Protein AF-A0A8J7D991-F1 (afdb_monomer)

pLDDT: mean 86.07, std 15.9, range [40.84, 97.44]

Solvent-accessible surface area (back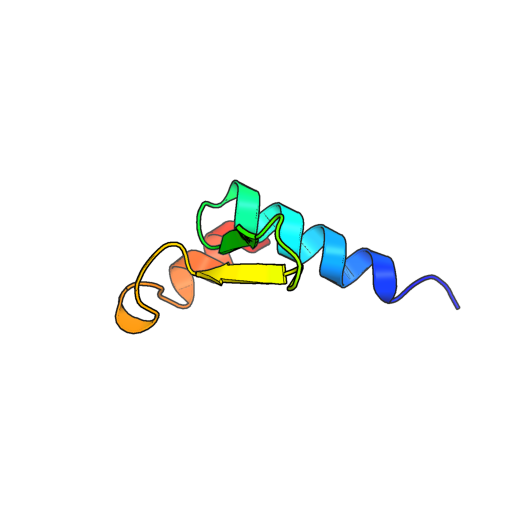bone atoms only — not comparable to full-atom values): 3235 Å² total; per-residue (Å²): 136,87,65,75,68,64,54,55,59,50,50,55,49,37,34,37,74,59,65,50,32,44,78,46,93,55,101,74,64,49,72,45,64,72,60,62,70,95,78,59,51,70,67,59,53,49,58,35,74,79,105

Foldseek 3Di:
DDDPPVVVVVLVVLCVVLQQWDFDPDPPTDIDGNDDPVPCDPVSSCVSPVD

Radius of gyration: 12.25 Å; Cα contacts (8 Å, |Δi|>4): 38; chains: 1; bounding box: 31×25×34 Å

Structure (mmCIF, N/CA/C/O backbone):
data_AF-A0A8J7D991-F1
#
_entry.id   AF-A0A8J7D991-F1
#
loop_
_atom_site.group_PDB
_atom_site.id
_atom_site.type_symbol
_atom_site.label_atom_id
_atom_site.label_alt_id
_atom_site.label_comp_id
_atom_site.label_asym_id
_atom_site.label_entity_id
_atom_site.label_seq_id
_atom_site.pdbx_PDB_ins_code
_atom_site.Cartn_x
_atom_site.Cartn_y
_atom_site.Cartn_z
_atom_site.occupancy
_atom_site.B_iso_or_equiv
_atom_site.auth_seq_id
_atom_site.auth_comp_id
_atom_site.auth_asym_id
_atom_site.auth_atom_id
_atom_site.pdbx_PDB_model_num
ATOM 1 N N . MET A 1 1 ? -6.106 -15.642 -25.017 1.00 40.84 1 MET A N 1
ATOM 2 C CA . MET A 1 1 ? -5.400 -15.149 -23.813 1.00 40.84 1 MET A CA 1
ATOM 3 C C . MET A 1 1 ? -5.481 -13.629 -23.796 1.00 40.84 1 MET A C 1
ATOM 5 O O . MET A 1 1 ? -4.696 -12.987 -24.476 1.00 40.84 1 MET A O 1
ATOM 9 N N . GLN A 1 2 ? -6.461 -13.044 -23.102 1.00 43.41 2 GLN A N 1
ATOM 10 C CA . GLN A 1 2 ? -6.537 -11.590 -22.913 1.00 43.41 2 GLN A CA 1
ATOM 11 C C . GLN A 1 2 ? -5.976 -11.224 -21.529 1.00 43.41 2 GLN A C 1
ATOM 13 O O . GLN A 1 2 ? -6.601 -11.474 -20.506 1.00 43.41 2 GLN A O 1
ATOM 18 N N . ASN A 1 3 ? -4.766 -10.660 -21.558 1.00 43.78 3 ASN A N 1
ATOM 19 C CA . ASN A 1 3 ? -4.256 -9.559 -20.733 1.00 43.78 3 ASN A CA 1
ATOM 20 C C . ASN A 1 3 ? -4.357 -9.630 -19.199 1.00 43.78 3 ASN A C 1
ATOM 22 O O . ASN A 1 3 ? -5.148 -8.928 -18.573 1.00 43.78 3 ASN A O 1
ATOM 26 N N . THR A 1 4 ? -3.402 -10.318 -18.575 1.00 52.84 4 THR A N 1
ATOM 27 C CA . THR A 1 4 ? -3.102 -10.182 -17.138 1.00 52.84 4 THR A CA 1
ATOM 28 C C . THR A 1 4 ? -2.560 -8.784 -16.770 1.00 52.84 4 THR A C 1
ATOM 30 O O . THR A 1 4 ? -2.805 -8.310 -15.664 1.00 52.84 4 THR A O 1
ATOM 33 N N . PHE A 1 5 ? -1.887 -8.081 -17.694 1.00 52.41 5 PHE A N 1
ATOM 34 C CA . PHE A 1 5 ? -1.281 -6.757 -17.455 1.00 52.41 5 PHE A CA 1
ATOM 35 C C . PHE A 1 5 ? -2.297 -5.636 -17.163 1.00 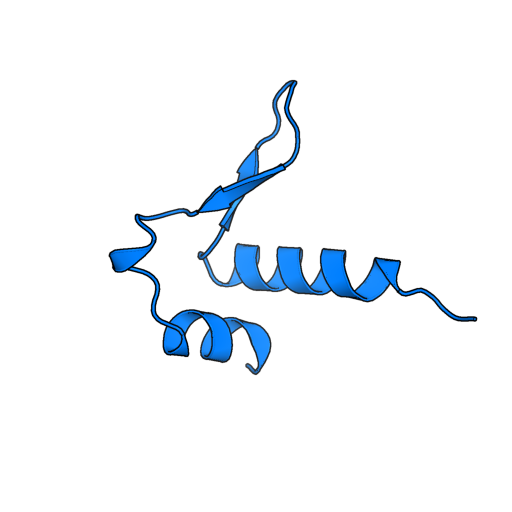52.41 5 PHE A C 1
ATOM 37 O O . PHE A 1 5 ? -2.017 -4.760 -16.352 1.00 52.41 5 PHE A O 1
ATOM 44 N N . LEU A 1 6 ? -3.521 -5.713 -17.706 1.00 56.41 6 LEU A N 1
ATOM 45 C CA . LEU A 1 6 ? -4.582 -4.725 -17.445 1.00 56.41 6 LEU A CA 1
ATOM 46 C C . LEU A 1 6 ? -5.051 -4.709 -15.977 1.00 56.41 6 LEU A C 1
ATOM 48 O O . LEU A 1 6 ? -5.652 -3.732 -15.535 1.00 56.41 6 LEU A O 1
ATOM 52 N N . ARG A 1 7 ? -4.786 -5.774 -15.206 1.00 77.25 7 ARG A N 1
ATOM 53 C CA . ARG A 1 7 ? -5.262 -5.899 -13.819 1.00 77.25 7 ARG A CA 1
ATOM 54 C C . ARG A 1 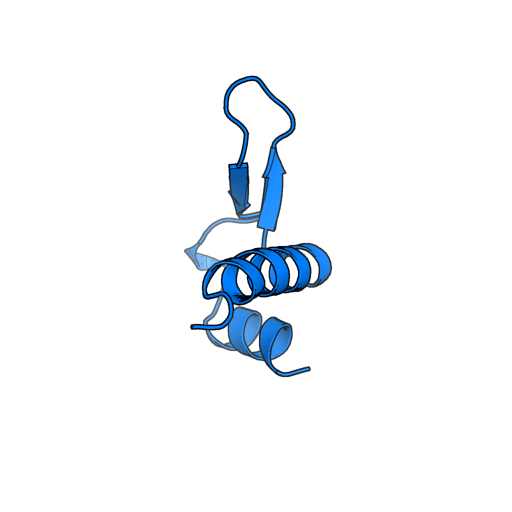7 ? -4.415 -5.118 -12.824 1.00 77.25 7 ARG A C 1
ATOM 56 O O . ARG A 1 7 ? -4.970 -4.494 -11.923 1.00 77.25 7 ARG A O 1
ATOM 63 N N . LEU A 1 8 ? -3.091 -5.146 -12.980 1.00 89.50 8 LEU A N 1
ATOM 64 C CA . LEU A 1 8 ? -2.200 -4.492 -12.026 1.00 89.50 8 LEU A CA 1
ATOM 65 C C . LEU A 1 8 ? -2.210 -2.974 -12.211 1.00 89.50 8 LEU A C 1
ATOM 67 O O . LEU A 1 8 ? -2.351 -2.258 -11.228 1.00 89.50 8 LEU A O 1
ATOM 71 N N . ASP A 1 9 ? -2.154 -2.480 -13.448 1.00 89.88 9 ASP A N 1
ATOM 72 C CA . ASP A 1 9 ? -2.176 -1.035 -13.710 1.00 89.88 9 ASP A CA 1
ATOM 73 C C . ASP A 1 9 ? -3.479 -0.387 -13.236 1.00 89.88 9 ASP A C 1
ATOM 75 O O . ASP A 1 9 ? -3.464 0.700 -12.651 1.00 89.88 9 ASP A O 1
ATOM 79 N N . HIS A 1 10 ? -4.608 -1.078 -13.431 1.00 90.75 10 HIS A N 1
ATOM 80 C CA . HIS A 1 10 ? -5.894 -0.636 -12.905 1.00 90.75 10 HIS A CA 1
ATOM 81 C C . HIS A 1 10 ? -5.876 -0.595 -11.375 1.00 90.75 10 HIS A C 1
ATOM 83 O O . HIS A 1 10 ? -6.190 0.440 -10.793 1.00 90.75 10 HIS A O 1
ATOM 89 N N . LEU A 1 11 ? -5.420 -1.670 -10.722 1.00 91.94 11 LEU A N 1
ATOM 90 C CA . LEU A 1 11 ? -5.310 -1.727 -9.264 1.00 91.94 11 LEU A CA 1
ATOM 91 C C . LEU A 1 11 ? -4.394 -0.624 -8.712 1.00 91.94 11 LEU A C 1
ATOM 93 O O . LEU A 1 11 ? -4.766 0.074 -7.774 1.00 91.94 11 LEU A O 1
ATOM 97 N N . LEU A 1 12 ? -3.220 -0.415 -9.305 1.00 93.44 12 LEU A N 1
ATOM 98 C CA . LEU A 1 12 ? -2.272 0.615 -8.877 1.00 93.44 12 LEU A CA 1
ATOM 99 C C . LEU A 1 12 ? -2.832 2.025 -9.097 1.00 93.44 12 LEU A C 1
ATOM 101 O O . LEU A 1 12 ? -2.631 2.909 -8.261 1.00 93.44 12 LEU A O 1
ATOM 105 N N . LYS A 1 13 ? -3.583 2.252 -10.181 1.00 92.69 13 LYS A N 1
ATOM 106 C CA . LYS A 1 13 ? -4.302 3.514 -10.393 1.00 92.69 13 LYS A CA 1
ATOM 107 C C . LYS A 1 13 ? -5.362 3.727 -9.314 1.00 92.69 13 LYS A C 1
ATOM 109 O O . LYS A 1 13 ? -5.397 4.810 -8.733 1.00 92.69 13 LYS A O 1
ATOM 114 N N . THR A 1 14 ? -6.160 2.707 -9.016 1.00 94.44 14 THR A N 1
ATOM 115 C CA . THR A 1 14 ? -7.193 2.734 -7.977 1.00 94.44 14 THR A CA 1
ATOM 116 C C . THR A 1 14 ? -6.601 3.028 -6.597 1.00 94.44 14 THR A C 1
ATOM 118 O O . THR A 1 14 ? -7.026 3.969 -5.933 1.00 94.44 14 THR A O 1
ATOM 121 N N . LEU A 1 15 ? -5.539 2.324 -6.197 1.00 95.56 15 LEU A N 1
ATOM 122 C CA . LEU A 1 15 ? -4.848 2.553 -4.921 1.00 95.56 15 LEU A CA 1
ATOM 123 C C . LEU A 1 15 ? -4.195 3.942 -4.839 1.00 95.56 15 LEU A C 1
ATOM 125 O O . LEU A 1 15 ? -4.137 4.539 -3.761 1.00 95.56 15 LEU A O 1
ATOM 129 N N . ARG A 1 16 ? -3.710 4.478 -5.967 1.00 95.25 16 ARG A N 1
ATOM 130 C CA . ARG A 1 16 ? -3.170 5.842 -6.036 1.00 95.25 16 ARG A CA 1
ATOM 131 C C . ARG A 1 16 ? -4.273 6.885 -5.873 1.00 95.25 16 ARG A C 1
ATOM 133 O O . ARG A 1 16 ? -4.104 7.828 -5.109 1.00 95.25 16 ARG A O 1
ATOM 140 N N . CYS A 1 17 ? -5.400 6.709 -6.560 1.00 94.12 17 CYS A N 1
ATOM 141 C CA . CYS A 1 17 ? -6.571 7.577 -6.421 1.00 94.12 17 CYS A CA 1
ATOM 142 C C . CYS A 1 17 ? -7.157 7.523 -5.002 1.00 94.12 17 CYS A C 1
ATOM 144 O O . CYS A 1 17 ? -7.535 8.559 -4.466 1.00 94.12 17 CYS A O 1
ATOM 146 N N . GLY A 1 18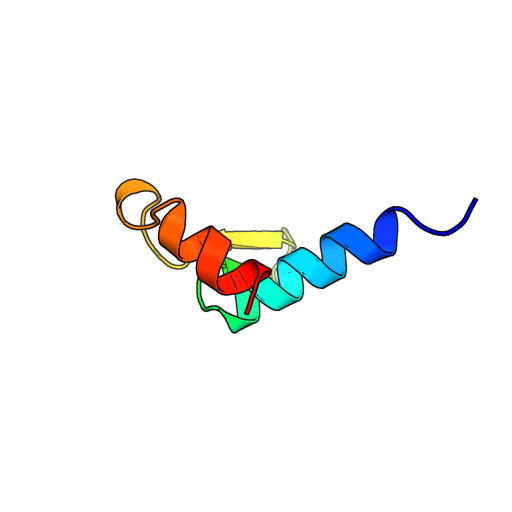 ? -7.143 6.349 -4.366 1.00 94.50 18 GLY A N 1
ATOM 147 C CA . GLY A 1 18 ? -7.534 6.153 -2.969 1.00 94.50 18 GLY A CA 1
ATOM 148 C C . GLY A 1 18 ? -6.529 6.676 -1.934 1.00 94.50 18 GLY A C 1
ATOM 149 O O . GLY A 1 18 ? -6.749 6.528 -0.733 1.00 94.50 18 GLY A O 1
ATOM 150 N N . GLY A 1 19 ? -5.412 7.276 -2.365 1.00 95.75 19 GLY A N 1
ATOM 151 C CA . GLY A 1 19 ? -4.423 7.863 -1.462 1.00 95.75 19 GLY A CA 1
ATOM 152 C C . GLY A 1 19 ? -3.751 6.836 -0.550 1.00 95.75 19 GLY A C 1
ATOM 153 O O . GLY A 1 19 ? -3.504 7.125 0.625 1.00 95.75 19 GLY A O 1
ATOM 154 N N . LEU A 1 20 ? -3.498 5.627 -1.063 1.00 96.94 20 LEU A N 1
ATOM 155 C CA . LEU A 1 20 ? -2.736 4.577 -0.374 1.00 96.94 20 LEU A CA 1
ATOM 156 C C . LEU A 1 20 ? -1.302 4.470 -0.888 1.00 96.94 20 LEU A C 1
ATOM 158 O O . LEU A 1 20 ? -0.391 4.176 -0.111 1.00 96.94 20 LEU A O 1
ATOM 162 N N . ILE A 1 21 ? -1.100 4.762 -2.172 1.00 96.38 21 ILE A N 1
ATOM 163 C CA . ILE A 1 21 ? 0.217 4.778 -2.805 1.00 96.38 21 ILE A CA 1
ATOM 164 C C . ILE A 1 21 ? 0.428 6.062 -3.603 1.00 96.38 21 ILE A C 1
ATOM 166 O O . ILE A 1 21 ? -0.523 6.686 -4.067 1.00 96.38 21 ILE A O 1
ATOM 170 N N . GLN A 1 22 ? 1.684 6.425 -3.820 1.00 95.50 22 GLN A N 1
ATOM 171 C CA . GLN A 1 22 ? 2.082 7.497 -4.730 1.00 95.50 22 GLN A CA 1
ATOM 172 C C . GLN A 1 22 ? 3.103 6.973 -5.737 1.00 95.50 22 GLN A C 1
ATOM 174 O O . GLN A 1 22 ? 3.883 6.075 -5.420 1.00 95.50 22 GLN A O 1
ATOM 179 N N . SER A 1 23 ? 3.092 7.524 -6.951 1.00 92.75 23 SER A N 1
ATOM 180 C CA . SER A 1 23 ? 4.079 7.182 -7.978 1.00 92.75 23 SER A CA 1
ATOM 181 C C . SER A 1 23 ? 5.397 7.907 -7.727 1.00 92.75 23 SER A C 1
ATOM 183 O O . SER A 1 23 ? 5.385 9.123 -7.536 1.00 92.75 23 SER A O 1
ATOM 185 N N . ILE A 1 24 ? 6.501 7.179 -7.827 1.00 92.19 24 ILE A N 1
ATOM 186 C CA . ILE A 1 24 ? 7.865 7.714 -7.881 1.00 92.19 24 ILE A CA 1
ATOM 187 C C . ILE A 1 24 ? 8.196 7.961 -9.363 1.00 92.19 24 ILE A C 1
ATOM 189 O O . ILE A 1 24 ? 7.930 7.087 -10.192 1.00 92.19 24 ILE A O 1
ATOM 193 N N . ARG A 1 25 ? 8.709 9.147 -9.713 1.00 80.00 25 ARG A N 1
ATOM 194 C CA . ARG A 1 25 ? 9.009 9.567 -11.101 1.00 80.00 25 ARG A CA 1
ATOM 195 C C . ARG A 1 25 ? 10.506 9.832 -11.259 1.00 80.00 25 ARG A C 1
ATOM 197 O O . ARG A 1 25 ? 10.926 10.863 -11.779 1.00 80.00 25 ARG A O 1
ATOM 204 N N . ASP A 1 26 ? 11.287 8.885 -10.768 1.00 80.69 26 ASP A N 1
ATOM 205 C CA . ASP A 1 26 ? 12.728 8.984 -10.587 1.00 80.69 26 ASP A CA 1
ATOM 206 C C . ASP A 1 26 ? 1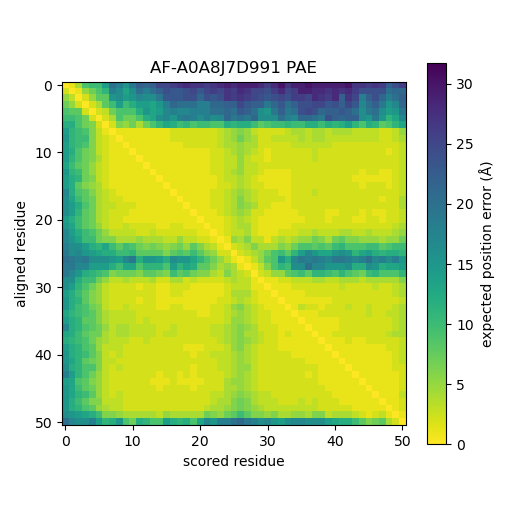3.383 7.806 -11.331 1.00 80.69 26 ASP A C 1
ATOM 208 O O . ASP A 1 26 ? 12.692 6.947 -11.882 1.00 80.69 26 ASP A O 1
ATOM 212 N N . ALA A 1 27 ? 14.715 7.697 -11.299 1.00 69.75 27 ALA A N 1
ATOM 213 C CA . ALA A 1 27 ? 15.447 6.594 -11.940 1.00 69.75 27 ALA A CA 1
ATOM 214 C C . ALA A 1 27 ? 14.962 5.183 -11.520 1.00 69.75 27 ALA A C 1
ATOM 216 O O . ALA A 1 27 ? 15.118 4.229 -12.277 1.00 69.75 27 ALA A O 1
ATOM 217 N N . ASN A 1 28 ? 14.316 5.070 -10.352 1.00 69.75 28 ASN A N 1
ATOM 218 C CA . ASN A 1 28 ? 13.747 3.842 -9.793 1.00 69.75 28 ASN A CA 1
ATOM 219 C C . ASN A 1 28 ? 12.208 3.861 -9.818 1.00 69.75 28 ASN A C 1
ATOM 221 O O . ASN A 1 28 ? 11.574 3.727 -8.771 1.00 69.75 28 ASN A O 1
ATOM 225 N N . ASN A 1 29 ? 11.619 4.079 -11.000 1.00 81.25 29 ASN A N 1
ATOM 226 C CA . ASN A 1 29 ? 10.170 4.041 -11.248 1.00 81.25 29 ASN A CA 1
ATOM 227 C C . ASN A 1 29 ? 9.431 3.020 -10.362 1.00 81.25 29 ASN A C 1
ATOM 229 O O . ASN A 1 29 ? 9.850 1.869 -10.239 1.00 81.25 29 ASN A O 1
ATOM 233 N N . GLY A 1 30 ? 8.297 3.417 -9.784 1.00 90.19 30 GLY A N 1
ATOM 234 C CA . GLY A 1 30 ? 7.519 2.526 -8.928 1.00 90.19 30 GLY A CA 1
ATOM 235 C C . GLY A 1 30 ? 6.501 3.258 -8.069 1.00 90.19 30 GLY A C 1
ATOM 236 O O . GLY A 1 30 ? 6.080 4.376 -8.378 1.00 90.19 30 GLY A O 1
ATOM 237 N N . TYR A 1 31 ? 6.108 2.613 -6.974 1.00 93.62 31 TYR A N 1
ATOM 238 C CA . TYR A 1 31 ? 5.127 3.136 -6.033 1.00 93.62 31 TYR A CA 1
ATOM 239 C C . TYR A 1 31 ? 5.642 3.026 -4.601 1.00 93.62 31 TYR A C 1
ATOM 241 O O . TYR A 1 31 ? 6.277 2.037 -4.243 1.00 93.62 31 TYR 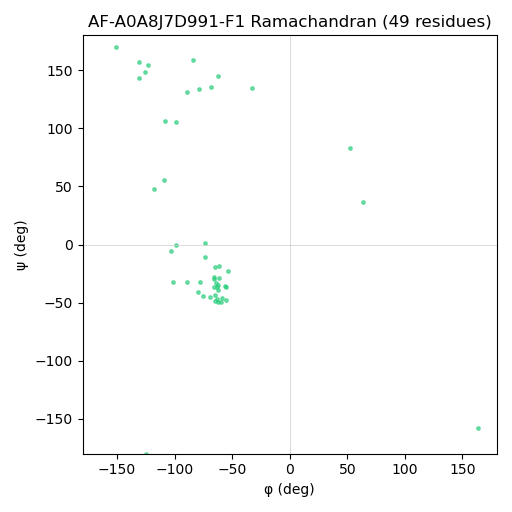A O 1
ATOM 249 N N . THR A 1 32 ? 5.323 4.017 -3.773 1.00 95.31 32 THR A N 1
ATOM 250 C CA . THR A 1 32 ? 5.552 3.964 -2.321 1.00 95.31 32 THR A CA 1
ATOM 251 C C . THR A 1 32 ? 4.253 4.180 -1.560 1.00 95.31 32 THR A C 1
ATOM 253 O O . THR A 1 32 ? 3.322 4.801 -2.078 1.00 95.31 32 THR A O 1
ATOM 256 N N . LEU A 1 33 ? 4.183 3.661 -0.334 1.00 96.62 33 LEU A N 1
ATOM 257 C CA . LEU A 1 33 ? 3.069 3.913 0.573 1.00 96.62 33 LEU A CA 1
ATOM 258 C C . LEU A 1 33 ? 3.096 5.382 1.004 1.00 96.62 33 LEU A C 1
ATOM 260 O O . LEU A 1 33 ? 4.142 5.902 1.387 1.00 96.62 33 LEU A O 1
ATOM 264 N N . VAL A 1 34 ? 1.943 6.050 0.999 1.00 96.50 34 VAL A N 1
ATOM 265 C CA . VAL A 1 34 ? 1.866 7.460 1.440 1.00 96.50 34 VAL A CA 1
ATOM 266 C C . VAL A 1 34 ? 1.984 7.636 2.960 1.00 96.50 34 VAL A C 1
ATOM 268 O O . VAL A 1 34 ? 2.086 8.754 3.453 1.00 96.50 34 VAL A O 1
ATOM 271 N N . ARG A 1 35 ? 1.912 6.540 3.722 1.00 96.44 35 ARG A N 1
ATOM 272 C CA . ARG A 1 35 ? 1.984 6.509 5.189 1.00 96.44 35 ARG A CA 1
ATOM 273 C C . ARG A 1 35 ? 2.569 5.176 5.655 1.00 96.44 35 ARG A C 1
ATOM 275 O O . ARG A 1 35 ? 2.716 4.255 4.851 1.00 96.44 35 ARG A O 1
ATOM 282 N N . GLN A 1 36 ? 2.897 5.049 6.941 1.00 97.44 36 GLN A N 1
ATOM 283 C CA . GLN A 1 36 ? 3.476 3.807 7.462 1.00 97.44 36 GLN A CA 1
ATOM 284 C C 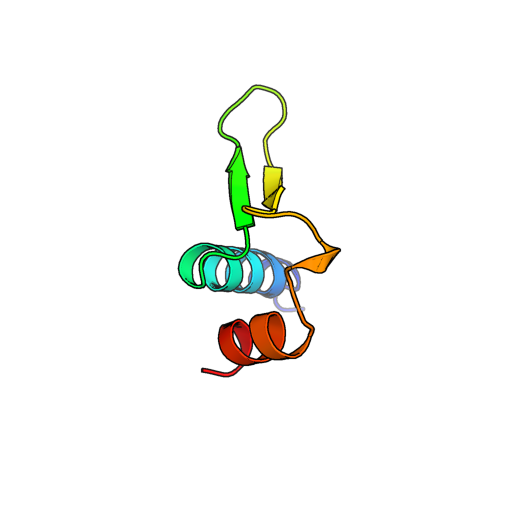. GLN A 1 36 ? 2.495 2.638 7.304 1.00 97.44 36 GLN A C 1
ATOM 286 O O . GLN A 1 36 ? 1.291 2.804 7.490 1.00 97.44 36 GLN A O 1
ATOM 291 N N . SER A 1 37 ? 3.007 1.435 7.031 1.00 95.88 37 SER A N 1
ATOM 292 C CA . SER A 1 37 ? 2.175 0.239 6.814 1.00 95.88 37 SER A CA 1
ATOM 293 C C . SER A 1 37 ? 1.230 -0.057 7.984 1.00 95.88 37 SER A C 1
ATOM 295 O O . SER A 1 37 ? 0.081 -0.416 7.762 1.00 95.88 37 SER A O 1
ATOM 297 N N . LYS A 1 38 ? 1.663 0.195 9.228 1.00 97.25 38 LYS A N 1
ATOM 298 C CA . LYS A 1 38 ? 0.838 0.049 10.446 1.00 97.25 38 LYS A CA 1
ATOM 299 C C . LYS A 1 38 ? -0.397 0.961 10.475 1.00 97.25 38 LYS A C 1
ATOM 301 O O . LYS A 1 38 ? -1.311 0.719 11.253 1.00 97.25 38 LYS A O 1
ATOM 306 N N . GLN A 1 39 ? -0.417 2.008 9.654 1.00 97.25 39 GLN A N 1
ATOM 307 C CA . GLN A 1 39 ? -1.518 2.965 9.533 1.00 97.25 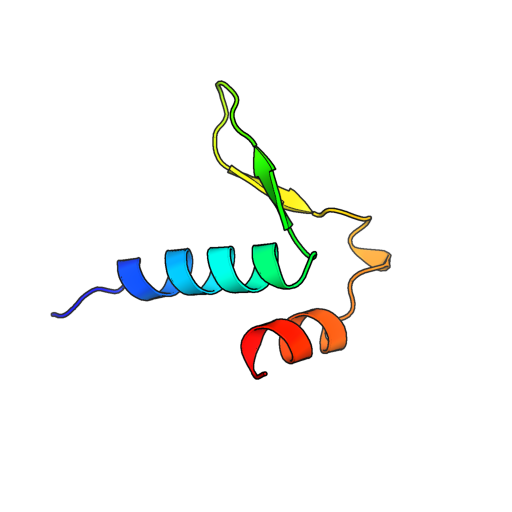39 GLN A CA 1
ATOM 308 C C . GLN A 1 39 ? -2.436 2.658 8.337 1.00 97.25 39 GLN A C 1
ATOM 310 O O . GLN A 1 39 ? -3.393 3.396 8.106 1.00 97.25 39 GLN A O 1
ATOM 315 N N . ILE A 1 40 ? -2.142 1.611 7.558 1.00 97.00 40 ILE A N 1
ATOM 316 C CA . ILE A 1 40 ? -2.964 1.155 6.435 1.00 97.00 40 ILE A CA 1
ATOM 317 C C . ILE A 1 40 ? -3.614 -0.159 6.849 1.00 97.00 40 ILE A C 1
ATOM 319 O O . ILE A 1 40 ? -2.968 -1.201 6.925 1.00 97.00 40 ILE A O 1
ATOM 323 N N . THR A 1 41 ? -4.911 -0.112 7.131 1.00 97.19 41 THR A N 1
ATOM 324 C CA . THR A 1 41 ? -5.677 -1.315 7.462 1.00 97.19 41 THR A CA 1
ATOM 325 C C . THR A 1 41 ? -6.136 -2.030 6.194 1.00 97.19 41 THR 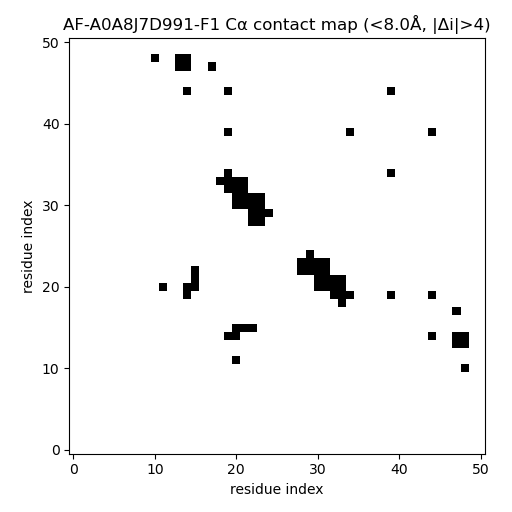A C 1
ATOM 327 O O . THR A 1 41 ? -6.302 -1.412 5.139 1.00 97.19 41 THR A O 1
ATOM 330 N N . VAL A 1 42 ? -6.440 -3.324 6.308 1.00 96.31 42 VAL A N 1
ATOM 331 C CA . VAL A 1 42 ? -7.085 -4.087 5.223 1.00 96.31 42 VAL A CA 1
ATOM 332 C C . VAL A 1 42 ? -8.396 -3.422 4.789 1.00 96.31 42 VAL A C 1
ATOM 334 O O . VAL A 1 42 ? -8.679 -3.351 3.597 1.00 96.31 42 VAL A O 1
ATOM 337 N N . LEU A 1 43 ? -9.154 -2.847 5.730 1.00 96.62 43 LEU A N 1
ATOM 338 C CA . LEU A 1 43 ? -10.381 -2.110 5.427 1.00 96.62 43 LEU A CA 1
ATOM 339 C C . LEU A 1 43 ? -10.126 -0.876 4.546 1.00 96.62 43 LEU A C 1
ATOM 341 O O . LEU A 1 43 ? -10.954 -0.564 3.695 1.00 96.62 43 LEU A O 1
ATOM 345 N N . ASN A 1 44 ? -8.994 -0.180 4.708 1.00 95.12 44 ASN A N 1
ATOM 346 C CA . ASN A 1 44 ? -8.648 0.940 3.828 1.00 95.12 44 ASN A CA 1
ATOM 347 C C . ASN A 1 44 ? -8.406 0.471 2.391 1.00 95.12 44 ASN A C 1
ATOM 349 O O . ASN A 1 44 ? -8.890 1.110 1.460 1.00 95.12 44 ASN A O 1
ATOM 353 N N . VAL A 1 45 ? -7.690 -0.645 2.220 1.00 94.94 45 VAL A N 1
ATOM 354 C CA . VAL A 1 45 ? -7.418 -1.236 0.901 1.00 94.94 45 VAL A CA 1
ATOM 355 C C . VAL A 1 45 ? -8.715 -1.718 0.257 1.00 94.94 45 VAL A C 1
ATOM 357 O O . VAL A 1 45 ? -8.999 -1.340 -0.874 1.00 94.94 45 VAL A O 1
ATOM 360 N N . TYR A 1 46 ? -9.535 -2.470 0.995 1.00 94.88 46 TYR A N 1
ATOM 361 C CA . TYR A 1 46 ? -10.832 -2.964 0.526 1.00 94.88 46 TYR A CA 1
ATOM 362 C C . TYR A 1 46 ? -11.733 -1.823 0.042 1.00 94.88 46 TYR A C 1
ATOM 364 O O . TYR A 1 46 ? -12.242 -1.864 -1.073 1.00 94.88 46 TYR A O 1
ATOM 372 N N . ARG A 1 47 ? -11.849 -0.750 0.839 1.00 93.31 47 ARG A N 1
ATOM 373 C CA . ARG A 1 47 ? -12.625 0.440 0.460 1.00 93.31 47 ARG A CA 1
ATOM 374 C C . ARG A 1 47 ? -12.110 1.132 -0.797 1.00 93.31 47 ARG A C 1
ATOM 376 O O . ARG A 1 47 ? -12.901 1.774 -1.460 1.00 93.31 47 ARG A O 1
ATOM 383 N N . CYS A 1 48 ? -10.817 1.048 -1.101 1.00 91.19 48 CYS A N 1
ATOM 384 C CA . CYS A 1 48 ? -10.291 1.629 -2.334 1.00 91.19 48 CYS A CA 1
ATOM 385 C C . CYS A 1 48 ? -10.580 0.757 -3.554 1.00 91.19 48 CYS A C 1
ATOM 387 O O . CYS A 1 48 ? -10.683 1.297 -4.641 1.00 91.19 48 CYS A O 1
ATOM 389 N N . VAL A 1 49 ? -10.632 -0.569 -3.402 1.00 90.00 49 VAL A N 1
ATOM 390 C CA . VAL A 1 49 ? -10.723 -1.502 -4.537 1.00 90.00 49 VAL A CA 1
ATOM 391 C C . VAL A 1 49 ? -12.169 -1.792 -4.944 1.00 90.00 49 VAL A C 1
ATOM 393 O O . VAL A 1 49 ? -12.421 -1.999 -6.127 1.00 90.00 49 VAL A O 1
ATOM 396 N N . GLU A 1 50 ? -13.098 -1.798 -3.989 1.00 85.31 50 GLU A N 1
ATOM 397 C CA . GLU A 1 50 ? -14.487 -2.235 -4.204 1.00 85.31 50 GLU A CA 1
ATOM 398 C C . GLU A 1 50 ? -15.511 -1.088 -4.319 1.00 85.31 50 GLU A C 1
ATOM 400 O O . GLU A 1 50 ? -16.681 -1.351 -4.592 1.00 85.31 50 GLU A O 1
ATOM 405 N N . PHE A 1 51 ? -15.099 0.167 -4.102 1.00 61.25 51 PHE A N 1
ATOM 406 C CA . PHE A 1 51 ? -15.929 1.370 -4.283 1.00 61.25 51 PHE A CA 1
ATOM 407 C C . PHE A 1 51 ? -15.379 2.240 -5.412 1.00 61.25 51 PHE A C 1
ATOM 409 O O . PHE A 1 51 ? -16.210 2.808 -6.156 1.00 61.25 51 PHE A O 1
#

Secondary structure (DSSP, 8-state):
---SHHHHHHHHHHHHHTTSEEEE-STT-EEEESS-GGG--HHHHHHHH--

Nearest PDB structures (foldseek):
  4cic-assembly1_B  TM=9.322E-01  e=6.402E-03  Thermincola potens JR
  7zpn-assembly1_B  TM=9.279E-01  e=9.023E-03  Dinoroseobacter shibae DFL 12 = DSM 16493
  6hse-assembly1_A  TM=9.245E-01  e=1.272E-02  Streptomyces venezuelae ATCC 10712
  4hf0-assembly1_A  TM=9.301E-01  e=2.359E-02  Escherichia coli K-12
  4hf1-assembly1_A  TM=8.875E-01  e=7.575E-02  Escherichia coli K-12

Mean predicted aligned error: 5.98 Å

Sequence (51 aa):
MQNTFLRLDHLLKTLRCGGLIQSIRDANNGYTLVRQSKQITVLNVYRCVEF